Protein AF-V8CBQ3-F1 (afdb_monomer_lite)

Secondary structure (DSSP, 8-state):
--------HHHHHHHHHHHHHTT--HHHHHHHHHHHHHHHHHHHHHHHHHHHHHHTT-----HHHHHHHHT-

Foldseek 3Di:
DDDDDDDDPVVVVVLVVVCVVVVHDSVVVVVVVVVVVVVVVVVVVVVVVVVVVVVVPCPDDDPVVVCVVVVD

Sequence (72 aa):
MSVVLDLPQKLQDAYNRFAKEQEISKEKLMQEALEAYLEDLEDLAIAIKGREDRLKGDNGIEASEFYKQLGI

Structure (mmCIF, N/CA/C/O backbone):
data_AF-V8CBQ3-F1
#
_entry.id   AF-V8CBQ3-F1
#
loop_
_atom_site.group_PDB
_atom_site.id
_atom_site.type_symbol
_atom_site.label_atom_id
_atom_site.label_alt_id
_atom_site.label_comp_id
_atom_site.label_asym_id
_atom_site.label_entity_id
_atom_site.label_seq_id
_atom_site.pdbx_PDB_ins_code
_atom_site.Cartn_x
_atom_site.Cartn_y
_atom_site.Cartn_z
_atom_site.occupancy
_atom_site.B_iso_or_equiv
_atom_site.auth_seq_id
_atom_site.auth_comp_id
_atom_site.auth_asym_id
_atom_site.auth_atom_id
_atom_site.pdbx_PDB_model_num
ATOM 1 N N . MET A 1 1 ? -15.748 13.195 -1.176 1.00 61.62 1 MET A N 1
ATOM 2 C CA . MET A 1 1 ? -16.716 12.215 -1.714 1.00 61.62 1 MET A CA 1
ATOM 3 C C . MET A 1 1 ? -16.696 11.017 -0.776 1.00 61.62 1 MET A C 1
ATOM 5 O O . MET A 1 1 ? -15.601 10.608 -0.418 1.00 61.62 1 MET A O 1
ATOM 9 N N . SER A 1 2 ? -17.843 10.528 -0.298 1.00 76.44 2 SER A N 1
ATOM 10 C CA . SER A 1 2 ? -17.904 9.336 0.560 1.00 76.44 2 SER A CA 1
ATOM 11 C C . SER A 1 2 ? -18.145 8.093 -0.293 1.00 76.44 2 SER A C 1
ATOM 13 O O . SER A 1 2 ? -18.980 8.111 -1.195 1.00 76.44 2 SER A O 1
ATOM 15 N N . VAL A 1 3 ? -17.400 7.025 -0.014 1.00 78.94 3 VAL A N 1
ATOM 16 C CA . VAL A 1 3 ? -17.534 5.727 -0.685 1.00 78.94 3 VAL A CA 1
ATOM 17 C C . VAL A 1 3 ? -17.968 4.707 0.357 1.00 78.94 3 VAL A C 1
ATOM 19 O O . VAL A 1 3 ? -17.405 4.657 1.447 1.00 78.94 3 VAL A O 1
ATOM 22 N N . VAL A 1 4 ? -18.986 3.915 0.028 1.00 85.25 4 VAL A N 1
ATOM 23 C CA . VAL A 1 4 ? -19.438 2.789 0.850 1.00 85.25 4 VAL A CA 1
ATOM 24 C C . VAL A 1 4 ? -19.022 1.513 0.135 1.00 85.25 4 VAL A C 1
ATOM 26 O O . VAL A 1 4 ? -19.333 1.338 -1.041 1.00 85.25 4 VAL A O 1
ATOM 29 N N . LEU A 1 5 ? -18.301 0.647 0.841 1.00 83.31 5 LEU A N 1
ATOM 30 C CA . LEU A 1 5 ? -17.813 -0.623 0.317 1.00 83.31 5 LEU A CA 1
ATOM 31 C C . LEU A 1 5 ? -18.525 -1.763 1.032 1.00 83.31 5 LEU A C 1
ATOM 33 O O . LEU A 1 5 ? -18.533 -1.813 2.262 1.00 83.31 5 LEU A O 1
ATOM 37 N N . ASP A 1 6 ? -19.084 -2.684 0.255 1.00 90.75 6 ASP A N 1
ATOM 38 C CA . ASP A 1 6 ? -19.540 -3.964 0.782 1.00 90.75 6 ASP A CA 1
ATOM 39 C C . ASP A 1 6 ? -18.361 -4.942 0.768 1.00 90.75 6 ASP A C 1
ATOM 41 O O . ASP A 1 6 ? -17.835 -5.297 -0.291 1.00 90.75 6 ASP A O 1
ATOM 45 N N . LEU A 1 7 ? -17.882 -5.307 1.957 1.00 89.50 7 LEU A N 1
ATOM 46 C CA . LEU A 1 7 ? -16.696 -6.138 2.132 1.00 89.50 7 LEU A CA 1
ATOM 47 C C . LEU A 1 7 ? -17.099 -7.527 2.636 1.00 89.50 7 LEU A C 1
ATOM 49 O O . LEU A 1 7 ? -17.860 -7.626 3.599 1.00 89.50 7 LEU A O 1
ATOM 53 N N . PRO A 1 8 ? -16.526 -8.617 2.097 1.00 96.56 8 PRO A N 1
ATOM 54 C CA . PRO A 1 8 ? -16.658 -9.943 2.691 1.00 96.56 8 PRO A CA 1
ATOM 55 C C . PRO A 1 8 ? -16.262 -9.947 4.175 1.00 96.56 8 PRO A C 1
ATOM 57 O O . PRO A 1 8 ? -15.276 -9.307 4.547 1.00 96.56 8 PRO A O 1
ATOM 60 N N . GLN A 1 9 ? -16.953 -10.734 5.010 1.00 95.25 9 GLN A N 1
ATOM 61 C CA . GLN A 1 9 ? -16.723 -10.771 6.466 1.00 95.25 9 GLN A CA 1
ATOM 62 C C . GLN A 1 9 ? -15.244 -10.968 6.831 1.00 95.25 9 GLN A C 1
ATOM 64 O O . GLN A 1 9 ? -14.706 -10.253 7.666 1.00 95.25 9 GLN A O 1
ATOM 69 N N . LYS A 1 10 ? -14.548 -11.866 6.121 1.00 96.81 10 LYS A N 1
ATOM 70 C CA . LYS A 1 10 ? -13.113 -12.121 6.319 1.00 96.81 10 LYS A CA 1
ATOM 71 C C . LYS A 1 10 ? -12.254 -10.856 6.181 1.00 96.81 10 LYS A C 1
ATOM 73 O O . LYS A 1 10 ? -11.282 -10.698 6.917 1.00 96.81 10 LYS A O 1
ATOM 78 N N . LEU A 1 11 ? -12.580 -9.980 5.228 1.00 94.06 11 LEU A N 1
ATOM 79 C CA . LEU A 1 11 ? -11.867 -8.715 5.041 1.00 94.06 11 LEU A CA 1
ATOM 80 C C . LEU A 1 11 ? -12.251 -7.700 6.113 1.00 94.06 11 LEU A C 1
ATOM 82 O O . LEU A 1 11 ? -11.367 -7.014 6.614 1.00 94.06 11 LEU A O 1
ATOM 86 N N . GLN A 1 12 ? -13.522 -7.652 6.520 1.00 94.12 12 GLN A N 1
ATOM 87 C CA . GLN A 1 12 ? -13.943 -6.814 7.645 1.00 94.12 12 GLN A CA 1
ATOM 88 C C . GLN A 1 12 ? -13.191 -7.186 8.930 1.00 94.12 12 GLN A C 1
ATOM 90 O O . GLN A 1 12 ? -12.688 -6.307 9.628 1.00 94.12 12 GLN A O 1
ATOM 95 N N . ASP A 1 13 ? -13.058 -8.482 9.216 1.00 96.31 13 ASP A N 1
ATOM 96 C CA . ASP A 1 13 ? -12.354 -8.986 10.397 1.00 96.31 13 ASP A CA 1
ATOM 97 C C . ASP A 1 13 ? -10.865 -8.619 10.360 1.00 96.31 13 ASP A C 1
ATOM 99 O O . ASP A 1 13 ? -10.324 -8.111 11.344 1.00 96.31 13 ASP A O 1
ATOM 103 N N . ALA A 1 14 ? -10.207 -8.819 9.212 1.00 95.31 14 ALA A N 1
ATOM 104 C CA . ALA A 1 14 ? -8.806 -8.448 9.026 1.00 95.31 14 ALA A CA 1
ATOM 105 C C . ALA A 1 14 ? -8.596 -6.936 9.178 1.00 95.31 14 ALA A C 1
ATOM 107 O O . ALA A 1 14 ? -7.694 -6.506 9.890 1.00 95.31 14 ALA A O 1
ATOM 108 N N . TYR A 1 15 ? -9.460 -6.135 8.563 1.00 93.69 15 TYR A N 1
ATOM 109 C CA . TYR A 1 15 ? -9.403 -4.681 8.613 1.00 93.69 15 TYR A CA 1
ATOM 110 C C . TYR A 1 15 ? -9.606 -4.140 10.035 1.00 93.69 15 TYR A C 1
ATOM 112 O O . TYR A 1 15 ? -8.836 -3.301 10.500 1.00 93.69 15 TYR A O 1
ATOM 120 N N . ASN A 1 16 ? -10.577 -4.686 10.774 1.00 94.19 16 ASN A N 1
ATOM 121 C CA . ASN A 1 16 ? -10.790 -4.360 12.185 1.00 94.19 16 ASN A CA 1
ATOM 122 C C . ASN A 1 16 ? -9.575 -4.721 13.048 1.00 94.19 16 ASN A C 1
ATOM 124 O O . ASN A 1 16 ? -9.205 -3.957 13.941 1.00 94.19 16 ASN A O 1
ATOM 128 N N . ARG A 1 17 ? -8.963 -5.882 12.789 1.00 97.25 17 ARG A N 1
ATOM 129 C CA . ARG A 1 17 ? -7.761 -6.324 13.495 1.00 97.25 17 ARG A CA 1
ATOM 130 C C . ARG A 1 17 ? -6.587 -5.382 13.229 1.00 97.25 17 ARG A C 1
ATOM 132 O O . ARG A 1 17 ? -5.988 -4.912 14.188 1.00 97.25 17 ARG A O 1
ATOM 139 N N . PHE A 1 18 ? -6.302 -5.063 11.967 1.00 96.00 18 PHE A N 1
ATOM 140 C CA . PHE A 1 18 ? -5.171 -4.206 11.602 1.00 96.00 18 PHE A CA 1
ATOM 141 C C . PHE A 1 18 ? -5.312 -2.781 12.135 1.00 96.00 18 PHE A C 1
ATOM 143 O O . PHE A 1 18 ? -4.350 -2.249 12.680 1.00 96.00 18 PHE A O 1
ATOM 150 N N . ALA A 1 19 ? -6.510 -2.193 12.069 1.00 95.25 19 ALA A N 1
ATOM 151 C CA . ALA A 1 19 ? -6.749 -0.867 12.641 1.00 95.25 19 ALA A CA 1
ATOM 152 C C . ALA A 1 19 ? -6.446 -0.843 14.151 1.00 95.25 19 ALA A C 1
ATOM 154 O O . ALA A 1 19 ? -5.843 0.100 14.656 1.00 95.25 19 ALA A O 1
ATOM 155 N N . LYS A 1 20 ? -6.808 -1.918 14.868 1.00 96.19 20 LYS A N 1
ATOM 156 C CA . LYS A 1 20 ? -6.514 -2.066 16.297 1.00 96.19 20 LYS A CA 1
ATOM 157 C C . LYS A 1 20 ? -5.024 -2.282 16.571 1.00 96.19 20 LYS A C 1
ATOM 159 O O . LYS A 1 20 ? -4.503 -1.676 17.496 1.00 96.19 20 LYS A O 1
ATOM 164 N N . GLU A 1 21 ? -4.361 -3.145 15.804 1.00 96.88 21 GLU A N 1
ATOM 165 C CA . GLU A 1 21 ? -2.928 -3.447 15.959 1.00 96.88 21 GLU A CA 1
ATOM 166 C C . GLU A 1 21 ? -2.041 -2.224 15.706 1.00 96.88 21 GLU A C 1
ATOM 168 O O . GLU A 1 21 ? -1.011 -2.076 16.354 1.00 96.88 21 GLU A O 1
ATOM 173 N N . GLN A 1 22 ? -2.450 -1.346 14.789 1.00 94.56 22 GLN A N 1
ATOM 174 C CA . GLN A 1 22 ? -1.716 -0.130 14.435 1.00 94.56 22 GLN A CA 1
ATOM 175 C C . GLN A 1 22 ? -2.169 1.108 15.222 1.00 94.56 22 GLN A C 1
ATOM 177 O O . GLN A 1 22 ? -1.617 2.185 15.027 1.00 94.56 22 GLN A O 1
ATOM 182 N N . GLU A 1 23 ? -3.172 0.968 16.096 1.00 96.75 23 GLU A N 1
ATOM 183 C CA . GLU A 1 23 ? -3.748 2.065 16.887 1.00 96.75 23 GLU A CA 1
ATOM 184 C C . GLU A 1 23 ? -4.224 3.263 16.038 1.00 96.75 23 GLU A C 1
ATOM 186 O O . GLU A 1 23 ? -4.146 4.421 16.449 1.00 96.75 23 GLU A O 1
ATOM 191 N N . ILE A 1 24 ? -4.762 2.990 14.847 1.00 95.69 24 ILE A N 1
ATOM 192 C CA . ILE A 1 24 ? -5.287 4.009 13.929 1.00 95.69 24 ILE A CA 1
ATOM 193 C C . ILE A 1 24 ? -6.785 3.836 13.686 1.00 95.69 24 ILE A C 1
ATOM 195 O O . ILE A 1 24 ? -7.366 2.768 13.890 1.00 95.69 24 ILE A O 1
ATOM 199 N N . SER A 1 25 ? -7.437 4.909 13.229 1.00 95.50 25 SER A N 1
ATOM 200 C CA . SER A 1 25 ? -8.821 4.808 12.774 1.00 95.50 25 SER A CA 1
ATOM 201 C C . SER A 1 25 ? -8.907 3.956 11.510 1.00 95.50 25 SER A C 1
ATOM 203 O O . SER A 1 25 ? -7.966 3.862 10.719 1.00 95.50 25 SER A O 1
ATOM 205 N N . LYS A 1 26 ? -10.077 3.356 11.295 1.00 90.94 26 LYS A N 1
ATOM 206 C CA . LYS A 1 26 ? -10.359 2.599 10.076 1.00 90.94 26 LYS A CA 1
ATOM 207 C C . LYS A 1 26 ? -10.208 3.501 8.854 1.00 90.94 26 LYS A C 1
ATOM 209 O O . LYS A 1 26 ? -9.523 3.146 7.900 1.00 90.94 26 LYS A O 1
ATOM 214 N N . GLU A 1 27 ? -10.770 4.702 8.910 1.00 91.31 27 GLU A N 1
ATOM 215 C CA . GLU A 1 27 ? -10.692 5.690 7.838 1.00 91.31 27 GLU A CA 1
ATOM 216 C C . GLU A 1 27 ? -9.241 5.974 7.440 1.00 91.31 27 GLU A C 1
ATOM 218 O O . GLU A 1 27 ? -8.930 5.942 6.252 1.00 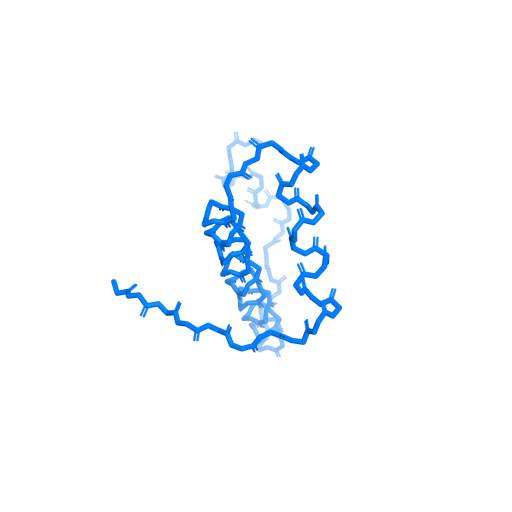91.31 27 GLU A O 1
ATOM 223 N N . LYS A 1 28 ? -8.350 6.163 8.421 1.00 93.81 28 LYS A N 1
ATOM 224 C CA . LYS A 1 28 ? -6.924 6.379 8.172 1.00 93.81 28 LYS A CA 1
ATOM 225 C C . LYS A 1 28 ? -6.270 5.149 7.539 1.00 93.81 28 LYS A C 1
ATOM 227 O O . LYS A 1 2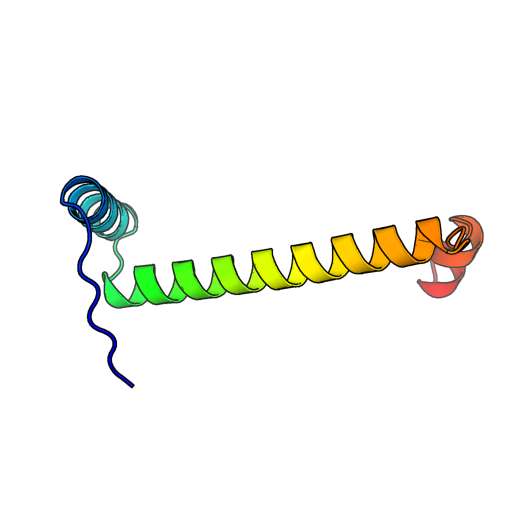8 ? -5.594 5.285 6.529 1.00 93.81 28 LYS A O 1
ATOM 232 N N . LEU A 1 29 ? -6.543 3.952 8.063 1.00 94.56 29 LEU A N 1
ATOM 233 C CA . LEU A 1 29 ? -6.038 2.707 7.477 1.00 94.56 29 LEU A CA 1
ATOM 234 C C . LEU A 1 29 ? -6.483 2.536 6.012 1.00 94.56 29 LEU A C 1
ATOM 236 O O . LEU A 1 29 ? -5.709 2.064 5.188 1.00 94.56 29 LEU A O 1
ATOM 240 N N . MET A 1 30 ? -7.723 2.911 5.673 1.00 92.31 30 MET A N 1
ATOM 241 C CA . MET A 1 30 ? -8.207 2.854 4.287 1.00 92.31 30 MET A CA 1
ATOM 242 C C . MET A 1 30 ? -7.492 3.869 3.397 1.00 92.31 30 MET A C 1
ATOM 244 O O . MET A 1 30 ? -7.165 3.543 2.263 1.00 92.31 30 MET A O 1
ATOM 248 N N . GLN A 1 31 ? -7.261 5.086 3.895 1.00 92.50 31 GLN A N 1
ATOM 249 C CA . GLN A 1 31 ? -6.527 6.115 3.157 1.00 92.50 31 GLN A CA 1
ATOM 250 C C . GLN A 1 31 ? -5.106 5.650 2.841 1.00 92.50 31 GLN A C 1
ATOM 252 O O . GLN A 1 31 ? -4.741 5.614 1.672 1.00 92.50 31 GLN A O 1
ATOM 257 N N . GLU A 1 32 ? -4.365 5.190 3.848 1.00 94.75 32 GLU A N 1
ATOM 258 C CA . GLU A 1 32 ? -2.991 4.704 3.673 1.00 94.75 32 GLU A CA 1
ATOM 259 C C . GLU A 1 32 ? -2.932 3.483 2.741 1.00 94.75 32 GLU A C 1
ATOM 261 O O . GLU A 1 32 ? -2.065 3.400 1.876 1.00 94.75 32 GLU A O 1
ATOM 266 N N . ALA A 1 33 ? -3.887 2.552 2.855 1.00 93.12 33 ALA A N 1
ATOM 267 C CA . ALA A 1 33 ? -3.952 1.395 1.964 1.00 93.12 33 ALA A CA 1
ATOM 268 C C . ALA A 1 33 ? -4.242 1.781 0.503 1.00 93.12 33 ALA A C 1
ATOM 270 O O . ALA A 1 33 ? -3.707 1.159 -0.413 1.00 93.12 33 ALA A O 1
ATOM 271 N N . LEU A 1 34 ? -5.092 2.788 0.275 1.00 93.81 34 LEU A N 1
ATOM 272 C CA . LEU A 1 34 ? -5.379 3.294 -1.068 1.00 93.81 34 LEU A CA 1
ATOM 273 C C . LEU A 1 34 ? -4.184 4.051 -1.650 1.00 93.81 34 LEU A C 1
ATOM 275 O O . LEU A 1 34 ? -3.886 3.865 -2.825 1.00 93.81 34 LEU A O 1
ATOM 279 N N . GLU A 1 35 ? -3.504 4.870 -0.848 1.00 96.00 35 GLU A N 1
ATOM 280 C CA . GLU A 1 35 ? -2.286 5.578 -1.258 1.00 96.00 35 GLU A CA 1
ATOM 281 C C . GLU A 1 35 ? -1.188 4.591 -1.668 1.00 96.00 35 GLU A C 1
ATOM 283 O O . GLU A 1 35 ? -0.681 4.688 -2.782 1.00 96.00 35 GLU A O 1
ATOM 288 N N . ALA A 1 36 ? -0.916 3.579 -0.839 1.00 95.50 36 ALA A N 1
ATOM 289 C CA . ALA A 1 36 ? 0.065 2.539 -1.153 1.00 95.50 36 ALA A CA 1
ATOM 290 C C . ALA A 1 36 ? -0.297 1.760 -2.429 1.00 95.50 36 ALA A C 1
ATOM 292 O O . ALA A 1 36 ? 0.557 1.482 -3.263 1.00 95.50 36 ALA A O 1
ATOM 293 N N . TYR A 1 37 ? -1.580 1.437 -2.623 1.00 95.88 37 TYR A N 1
ATOM 294 C CA . TYR A 1 37 ? -2.012 0.742 -3.835 1.00 95.88 37 TYR A CA 1
ATOM 295 C C . TYR A 1 37 ? -1.868 1.604 -5.097 1.00 95.88 37 TYR A C 1
ATOM 297 O O . TYR A 1 37 ? -1.564 1.079 -6.166 1.00 95.88 37 TYR A O 1
ATOM 305 N N . LEU A 1 38 ? -2.095 2.917 -4.998 1.00 96.19 38 LEU A N 1
ATOM 306 C CA . LEU A 1 38 ? -1.877 3.833 -6.118 1.00 96.19 38 LEU A CA 1
ATOM 307 C C . LEU A 1 38 ? -0.389 3.945 -6.465 1.00 96.19 38 LEU A C 1
ATOM 309 O O . LEU A 1 38 ? -0.058 3.877 -7.646 1.00 96.19 38 LEU A O 1
ATOM 313 N N . GLU A 1 39 ? 0.486 4.038 -5.463 1.00 96.50 39 GLU A N 1
ATOM 314 C CA . GLU A 1 39 ? 1.943 4.029 -5.650 1.00 96.50 39 GLU A CA 1
ATOM 315 C C . GLU A 1 39 ? 2.405 2.745 -6.361 1.00 96.50 39 GLU A C 1
ATOM 317 O O . GLU A 1 39 ? 3.059 2.815 -7.400 1.00 96.50 39 GLU A O 1
ATOM 322 N N . ASP A 1 40 ? 1.949 1.574 -5.900 1.00 97.06 40 ASP A N 1
ATOM 323 C CA . ASP A 1 40 ? 2.258 0.283 -6.531 1.00 97.06 40 ASP A CA 1
ATOM 324 C C . ASP A 1 40 ? 1.812 0.225 -8.006 1.00 97.06 40 ASP A C 1
ATOM 326 O O . ASP A 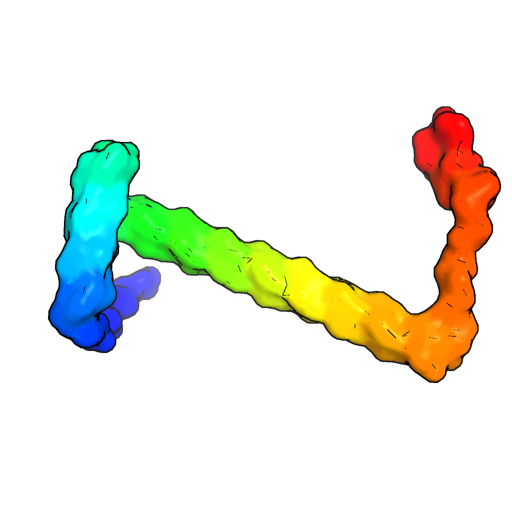1 40 ? 2.488 -0.361 -8.860 1.00 97.06 40 ASP A O 1
ATOM 330 N N . LEU A 1 41 ? 0.650 0.806 -8.328 1.00 96.31 41 LEU A N 1
ATOM 331 C CA . LEU A 1 41 ? 0.148 0.865 -9.701 1.00 96.31 41 LEU A CA 1
ATOM 332 C C . LEU A 1 41 ? 0.986 1.795 -10.585 1.00 96.31 41 LEU A C 1
ATOM 334 O O . L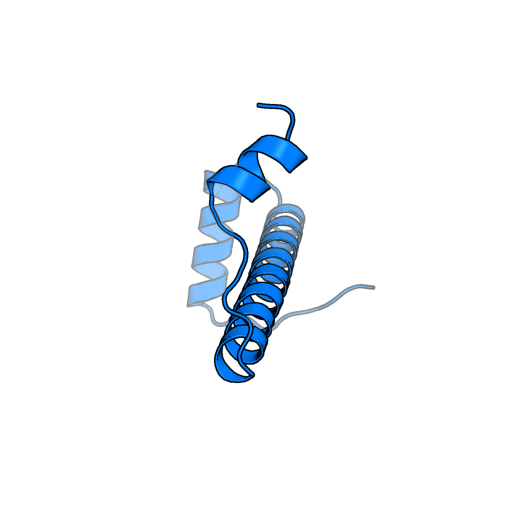EU A 1 41 ? 1.216 1.470 -11.755 1.00 96.31 41 LEU A O 1
ATOM 338 N N . GLU A 1 42 ? 1.432 2.932 -10.055 1.00 95.62 42 GLU A N 1
ATOM 339 C CA . GLU A 1 42 ? 2.312 3.864 -10.762 1.00 95.62 42 GLU A CA 1
ATOM 340 C C . GLU A 1 42 ? 3.677 3.227 -11.042 1.00 95.62 42 GLU A C 1
ATOM 342 O O . GLU A 1 42 ? 4.137 3.230 -12.190 1.00 95.62 42 GLU A O 1
ATOM 347 N N . ASP A 1 43 ? 4.270 2.579 -10.041 1.00 95.50 43 ASP A N 1
ATOM 348 C CA . ASP A 1 43 ? 5.530 1.847 -10.173 1.00 95.50 43 ASP A CA 1
ATOM 349 C C . ASP A 1 43 ? 5.425 0.715 -11.197 1.00 95.50 43 ASP A C 1
ATOM 351 O O . ASP A 1 43 ? 6.288 0.556 -12.073 1.00 95.50 43 ASP A O 1
ATOM 355 N N . LEU A 1 44 ? 4.329 -0.048 -11.155 1.00 95.06 44 LEU A N 1
ATOM 356 C CA . LEU A 1 44 ? 4.062 -1.092 -12.137 1.00 95.06 44 LEU A CA 1
ATOM 357 C C . LEU A 1 44 ? 3.955 -0.514 -13.554 1.00 95.06 44 LEU A C 1
ATOM 359 O O . LEU A 1 44 ? 4.496 -1.096 -14.499 1.00 95.06 44 LEU A O 1
ATOM 363 N N . ALA A 1 45 ? 3.284 0.626 -13.721 1.00 95.06 45 ALA A N 1
ATOM 364 C CA . ALA A 1 45 ? 3.152 1.283 -15.016 1.00 95.06 45 ALA A CA 1
ATOM 365 C C . ALA A 1 45 ? 4.513 1.750 -15.561 1.00 95.06 45 ALA A C 1
ATOM 367 O O . ALA A 1 45 ? 4.803 1.546 -16.745 1.00 95.06 45 ALA A O 1
ATOM 368 N N . ILE A 1 46 ? 5.376 2.308 -14.706 1.00 94.19 46 ILE A N 1
ATOM 369 C CA . ILE A 1 46 ? 6.750 2.691 -15.066 1.00 94.19 46 ILE A CA 1
ATOM 370 C C . ILE A 1 46 ? 7.551 1.457 -15.492 1.00 94.19 46 ILE A C 1
ATOM 372 O O . ILE A 1 46 ? 8.204 1.473 -16.540 1.00 94.19 46 ILE A O 1
ATOM 376 N N . ALA A 1 47 ? 7.469 0.366 -14.729 1.00 92.56 47 ALA A N 1
ATOM 377 C CA . ALA A 1 47 ? 8.172 -0.875 -15.036 1.00 92.56 47 ALA A CA 1
ATOM 378 C C . ALA A 1 47 ? 7.716 -1.489 -16.372 1.00 92.56 47 ALA A C 1
ATOM 380 O O . ALA A 1 47 ? 8.548 -1.921 -17.176 1.00 92.56 47 ALA A O 1
ATOM 381 N N . ILE A 1 48 ? 6.405 -1.501 -16.640 1.00 93.75 48 ILE A N 1
ATOM 382 C CA . ILE A 1 48 ? 5.843 -1.971 -17.914 1.00 93.75 48 ILE A CA 1
ATOM 383 C C . ILE A 1 48 ? 6.358 -1.111 -19.066 1.00 93.75 48 ILE A C 1
ATOM 38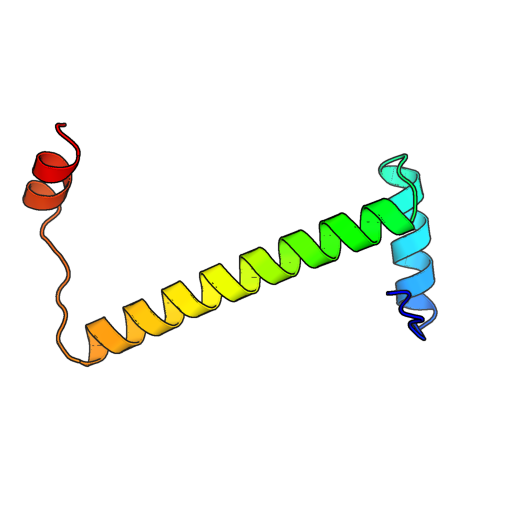5 O O . ILE A 1 48 ? 6.851 -1.658 -20.053 1.00 93.75 48 ILE A O 1
ATOM 389 N N . LYS A 1 49 ? 6.309 0.216 -18.927 1.00 92.69 49 LYS A N 1
ATOM 390 C CA . LYS A 1 49 ? 6.800 1.136 -19.954 1.00 92.69 49 LYS A CA 1
ATOM 391 C C . LYS A 1 49 ? 8.285 0.913 -20.247 1.00 92.69 49 LYS A C 1
ATOM 393 O O . LYS A 1 49 ? 8.653 0.714 -21.400 1.00 92.69 49 LYS A O 1
ATOM 398 N N . GLY A 1 50 ? 9.123 0.838 -19.213 1.00 88.88 50 GLY A N 1
ATOM 399 C CA . GLY A 1 50 ? 10.553 0.562 -19.380 1.00 88.88 50 GLY A CA 1
ATOM 400 C C . GLY A 1 50 ? 10.823 -0.787 -20.058 1.00 88.88 50 GLY A C 1
ATOM 401 O O . GLY A 1 50 ? 11.748 -0.917 -20.860 1.00 88.88 50 GLY A O 1
ATOM 402 N N . ARG A 1 51 ? 9.992 -1.804 -19.797 1.00 88.25 51 ARG A N 1
ATOM 403 C CA . ARG A 1 51 ? 10.066 -3.088 -20.508 1.00 88.25 51 ARG A CA 1
ATOM 404 C C . ARG A 1 51 ? 9.704 -2.946 -21.986 1.00 88.25 51 ARG A C 1
ATOM 406 O O . ARG A 1 51 ? 10.378 -3.545 -22.822 1.00 88.25 51 ARG A O 1
ATOM 413 N N . GLU A 1 52 ? 8.652 -2.202 -22.314 1.00 92.19 52 GLU A N 1
ATOM 414 C CA . GLU A 1 52 ? 8.261 -1.949 -23.704 1.00 92.19 52 GLU A CA 1
ATOM 415 C C . GLU A 1 52 ? 9.339 -1.188 -24.477 1.00 92.19 52 GLU A C 1
ATOM 417 O O . GLU A 1 52 ? 9.632 -1.551 -25.616 1.00 92.19 52 GLU A O 1
ATOM 422 N N . ASP A 1 53 ? 9.950 -0.179 -23.859 1.00 90.44 53 ASP A N 1
ATOM 423 C CA . ASP A 1 53 ? 11.019 0.611 -24.470 1.00 90.44 53 ASP A CA 1
ATOM 424 C C . ASP A 1 53 ? 12.244 -0.272 -24.766 1.00 90.44 53 ASP A C 1
ATOM 426 O O . ASP A 1 53 ? 12.762 -0.261 -25.887 1.00 90.44 53 ASP A O 1
ATOM 430 N N . ARG A 1 54 ? 12.618 -1.168 -23.839 1.00 86.06 54 ARG A N 1
ATOM 431 C CA . ARG A 1 54 ? 13.676 -2.170 -24.077 1.00 86.06 54 ARG A CA 1
ATOM 432 C C . ARG A 1 54 ? 13.360 -3.124 -25.223 1.00 86.06 54 ARG A C 1
ATOM 434 O O . ARG A 1 54 ? 14.223 -3.409 -26.049 1.00 86.06 54 ARG A O 1
ATOM 441 N N . LEU A 1 55 ? 12.120 -3.612 -25.309 1.00 88.56 55 LEU A N 1
ATOM 442 C CA . LEU A 1 55 ? 11.691 -4.469 -26.423 1.00 88.56 55 LEU A CA 1
ATOM 443 C C . LEU A 1 55 ? 11.723 -3.733 -27.772 1.00 88.56 55 LEU A C 1
ATOM 445 O O . LEU A 1 55 ? 11.923 -4.371 -28.804 1.00 88.56 55 LEU A O 1
ATOM 449 N N . LYS A 1 56 ? 11.554 -2.406 -27.770 1.00 91.00 56 LYS A N 1
ATOM 450 C CA . LY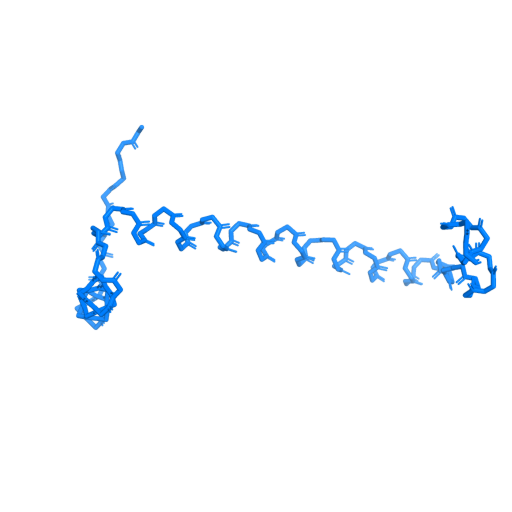S A 1 56 ? 11.671 -1.538 -28.954 1.00 91.00 56 LYS A CA 1
ATOM 451 C C . LYS A 1 56 ? 13.119 -1.161 -29.296 1.00 91.00 56 LYS A C 1
ATOM 453 O O . LYS A 1 56 ? 13.331 -0.453 -30.278 1.00 91.00 56 LYS A O 1
ATOM 458 N N . GLY A 1 57 ? 14.101 -1.665 -28.548 1.00 85.69 57 GLY A N 1
ATOM 459 C CA . GLY A 1 57 ? 15.526 -1.480 -28.824 1.00 85.69 57 GLY A CA 1
ATOM 460 C C . GLY A 1 57 ? 16.223 -0.441 -27.948 1.00 85.69 57 GLY A C 1
ATOM 461 O O . GLY A 1 57 ? 17.367 -0.099 -28.242 1.00 85.69 57 GLY A O 1
ATOM 462 N N . ASP A 1 58 ? 15.577 0.054 -26.888 1.00 85.69 58 ASP A N 1
ATOM 463 C CA . ASP A 1 58 ? 16.277 0.821 -25.859 1.00 85.69 58 ASP A CA 1
ATOM 464 C C . ASP A 1 58 ? 17.235 -0.100 -25.082 1.00 85.69 58 ASP A C 1
ATOM 466 O O . ASP A 1 58 ? 16.819 -1.036 -24.396 1.00 85.69 58 ASP A O 1
ATOM 470 N N . ASN A 1 59 ? 18.536 0.153 -25.201 1.00 82.12 59 ASN A N 1
ATOM 471 C CA . ASN A 1 59 ? 19.572 -0.631 -24.525 1.00 82.12 59 ASN A CA 1
ATOM 472 C C . ASN A 1 59 ? 19.929 -0.062 -23.142 1.00 82.12 59 ASN A C 1
ATOM 474 O O . ASN A 1 59 ? 20.783 -0.619 -22.451 1.00 82.12 59 ASN A O 1
ATOM 478 N N . GLY A 1 60 ? 19.265 1.018 -22.721 1.00 80.12 60 GLY A N 1
ATOM 479 C CA . GLY A 1 60 ? 19.648 1.787 -21.548 1.00 80.12 60 GLY A CA 1
ATOM 480 C C . GLY A 1 60 ? 20.957 2.550 -21.760 1.00 80.12 60 GLY A C 1
ATOM 481 O O . GLY A 1 60 ? 21.456 2.688 -22.875 1.00 80.12 60 GLY A O 1
ATOM 482 N N . ILE A 1 61 ? 21.511 3.052 -20.660 1.00 84.31 61 ILE A N 1
ATOM 483 C CA . ILE A 1 61 ? 22.796 3.759 -20.628 1.00 84.31 61 ILE A CA 1
ATOM 484 C C . ILE A 1 61 ? 23.834 2.916 -19.894 1.00 84.31 61 ILE A C 1
ATOM 486 O O . ILE A 1 61 ? 23.495 2.146 -18.988 1.00 84.31 61 ILE A O 1
ATOM 490 N N . GLU A 1 62 ? 25.107 3.066 -20.254 1.00 87.25 62 GLU A N 1
ATOM 491 C CA . GLU A 1 62 ? 26.171 2.430 -19.485 1.00 87.25 62 GLU A CA 1
ATOM 492 C C . GLU A 1 62 ? 26.240 3.011 -18.069 1.00 87.25 62 GLU A C 1
ATOM 494 O O . GLU A 1 62 ? 26.063 4.212 -17.856 1.00 87.25 62 GLU A O 1
ATOM 499 N N . ALA A 1 63 ? 26.573 2.169 -17.087 1.00 86.44 63 ALA A N 1
ATOM 500 C CA . ALA A 1 63 ? 26.717 2.604 -15.697 1.00 86.44 63 ALA A CA 1
ATOM 501 C C . ALA A 1 63 ? 27.726 3.761 -15.551 1.00 86.44 63 ALA A C 1
ATOM 503 O O . ALA A 1 63 ? 27.525 4.668 -14.749 1.00 86.44 63 ALA A O 1
ATOM 504 N N . SER A 1 64 ? 28.777 3.763 -16.378 1.00 89.88 64 SER A N 1
ATOM 505 C CA . SER A 1 64 ? 29.785 4.824 -16.428 1.00 89.88 64 SER A CA 1
ATOM 506 C C . SER A 1 64 ? 29.208 6.186 -16.847 1.00 89.88 64 SER A C 1
ATOM 508 O O . SER A 1 64 ? 29.657 7.221 -16.354 1.00 89.88 64 SER A O 1
ATOM 510 N N . GLU A 1 65 ? 28.206 6.209 -17.729 1.00 87.88 65 GLU A N 1
ATOM 511 C CA . GLU A 1 65 ? 27.499 7.424 -18.143 1.00 87.88 65 GLU A CA 1
ATOM 512 C C . GLU A 1 65 ? 26.456 7.849 -17.110 1.00 87.88 65 GLU A C 1
ATOM 514 O O . GLU A 1 65 ? 26.317 9.040 -16.837 1.00 87.88 65 GLU A O 1
ATOM 519 N N . PHE A 1 66 ? 25.784 6.887 -16.477 1.00 89.56 66 PHE A N 1
ATOM 520 C CA . PHE A 1 66 ? 24.845 7.158 -15.392 1.00 89.56 66 PHE A CA 1
ATOM 521 C C . PHE A 1 66 ? 25.522 7.838 -14.192 1.00 89.56 66 PHE A C 1
ATOM 523 O O . PHE A 1 66 ? 25.023 8.844 -13.691 1.00 89.56 66 PHE A O 1
ATOM 530 N N . TYR A 1 67 ? 26.695 7.356 -13.766 1.00 92.31 67 TYR A N 1
ATOM 531 C CA . TYR A 1 67 ? 27.442 7.972 -12.662 1.00 92.31 67 TYR A CA 1
ATOM 532 C C . TYR A 1 67 ? 27.883 9.406 -12.981 1.00 92.31 67 TYR A C 1
ATOM 534 O O . TYR A 1 67 ? 27.673 10.308 -12.169 1.00 92.31 67 TYR A O 1
ATOM 542 N N . LYS A 1 68 ? 28.331 9.659 -14.221 1.00 90.25 68 LYS A N 1
ATOM 543 C CA . LYS A 1 68 ? 28.620 11.024 -14.694 1.00 90.25 68 LYS A CA 1
ATOM 544 C C . LYS A 1 68 ? 27.405 11.953 -14.596 1.00 90.25 68 LYS A C 1
ATOM 546 O O . LYS A 1 68 ? 27.580 13.117 -14.252 1.00 90.25 68 LYS A O 1
ATOM 551 N N . GLN A 1 69 ? 26.194 11.470 -14.887 1.00 90.06 69 GLN A N 1
ATOM 552 C CA . GLN A 1 69 ? 24.965 12.270 -14.764 1.00 90.06 69 GLN A CA 1
ATOM 553 C C . GLN A 1 69 ? 24.602 12.580 -13.306 1.00 90.06 69 GLN A C 1
ATOM 555 O O . GLN A 1 69 ? 24.095 13.662 -13.021 1.00 90.06 69 GLN A O 1
ATOM 560 N N . LEU A 1 70 ? 24.881 11.654 -12.386 1.00 89.00 70 LEU A N 1
ATOM 561 C CA . LEU A 1 70 ? 24.658 11.835 -10.949 1.00 89.00 70 LEU A CA 1
ATOM 562 C C . LEU A 1 70 ? 25.748 12.671 -10.257 1.00 89.00 70 LEU A C 1
ATOM 564 O O . LEU A 1 70 ? 25.585 13.037 -9.094 1.00 89.00 70 LEU A O 1
ATOM 568 N N . GLY A 1 71 ? 26.838 12.991 -10.960 1.00 87.12 71 GLY A N 1
ATOM 569 C CA . GLY A 1 71 ? 27.954 13.765 -10.418 1.00 87.12 71 GLY A CA 1
ATOM 570 C C . GLY A 1 71 ? 28.810 12.989 -9.413 1.00 87.12 71 GLY A C 1
ATOM 571 O O . GLY A 1 71 ? 29.412 13.613 -8.537 1.00 87.12 71 GLY A O 1
ATOM 572 N N . ILE A 1 72 ? 28.847 11.655 -9.534 1.00 78.75 72 ILE A N 1
ATOM 573 C CA . ILE A 1 72 ? 29.638 10.738 -8.696 1.00 78.75 72 ILE A CA 1
ATOM 574 C C . ILE A 1 72 ? 30.627 9.912 -9.516 1.00 78.75 72 ILE A C 1
ATOM 576 O O . ILE A 1 72 ? 30.387 9.706 -10.728 1.00 78.75 72 ILE A O 1
#

InterPro domains:
  IPR010985 Ribbon-helix-helix [SSF47598] (5-42)

pLDDT: mean 91.15, std 6.03, range [61.62, 97.25]

Radius of gyration: 20.41 Å; chains: 1; bounding box: 49×26×46 Å

Organism: NCBI:txid1357400